Protein AF-A0A1G4WXV6-F1 (afdb_monomer_lite)

Sequence (99 aa):
MATAGSGITTVVNWTGAECIDITAPNQDDAGVLHTGSFCGGSAQFHITPTSGAQMVGADPSIGSADWASCEILPGRLVDSGTAGDGQDINCLTRFDALP

Secondary structure (DSSP, 8-state):
---TTSPEEEEEEEESSSEEEEEEE-SS-TTSEEEEEEESSEEEEEE--SSTTSEES-EEE-TT-SEEEEEETTTTEEEEEETTS-------EEGGG--

Organism: NCBI:txid258505

Structure (mmCIF, N/CA/C/O backbone):
data_AF-A0A1G4WXV6-F1
#
_entry.id   AF-A0A1G4WXV6-F1
#
loop_
_atom_site.group_PDB
_atom_site.id
_atom_site.type_symbol
_atom_site.label_atom_id
_atom_site.label_alt_id
_atom_site.label_comp_id
_atom_site.label_asym_id
_atom_site.label_entity_id
_atom_site.label_seq_id
_atom_site.pdbx_PDB_ins_code
_atom_site.Cartn_x
_atom_site.Cartn_y
_atom_site.Cartn_z
_atom_site.occupancy
_atom_site.B_iso_or_equiv
_atom_site.auth_seq_id
_atom_site.auth_comp_id
_atom_site.auth_asym_id
_atom_site.auth_atom_id
_atom_site.pdbx_PDB_model_num
ATOM 1 N N . MET A 1 1 ? 8.311 -9.828 -19.482 1.00 38.66 1 MET A N 1
ATOM 2 C CA . MET A 1 1 ? 9.216 -8.676 -19.277 1.00 38.66 1 MET A CA 1
ATOM 3 C C . MET A 1 1 ? 8.337 -7.452 -19.114 1.00 38.66 1 MET A C 1
ATOM 5 O O . MET A 1 1 ? 7.735 -7.040 -20.096 1.00 38.66 1 MET A O 1
ATOM 9 N N . ALA A 1 2 ? 8.164 -6.953 -17.890 1.00 40.97 2 ALA A N 1
ATOM 10 C CA . ALA A 1 2 ? 7.389 -5.741 -17.652 1.00 40.97 2 ALA A CA 1
ATOM 11 C C . ALA A 1 2 ? 8.213 -4.537 -18.128 1.00 40.97 2 ALA A C 1
ATOM 13 O O . ALA A 1 2 ? 9.317 -4.297 -17.643 1.00 40.97 2 ALA A O 1
ATOM 14 N N . THR A 1 3 ? 7.722 -3.836 -19.143 1.00 43.19 3 THR A N 1
ATOM 15 C CA . THR A 1 3 ? 8.379 -2.654 -19.699 1.00 43.19 3 THR A CA 1
ATOM 16 C C . THR A 1 3 ? 8.285 -1.521 -18.676 1.00 43.19 3 THR A C 1
ATOM 18 O O . THR A 1 3 ? 7.184 -1.079 -18.348 1.00 43.19 3 THR A O 1
ATOM 21 N N . ALA A 1 4 ? 9.427 -1.064 -18.157 1.00 54.59 4 ALA A N 1
ATOM 22 C CA . ALA A 1 4 ? 9.517 0.147 -17.346 1.00 54.59 4 ALA A CA 1
ATOM 23 C C . ALA A 1 4 ? 8.959 1.333 -18.155 1.00 54.59 4 ALA A C 1
ATOM 25 O O . ALA A 1 4 ? 9.448 1.614 -19.250 1.00 54.59 4 ALA A O 1
ATOM 26 N N . GLY A 1 5 ? 7.896 1.972 -17.660 1.00 54.47 5 GLY A N 1
ATOM 27 C CA . GLY A 1 5 ? 7.240 3.090 -18.352 1.00 54.47 5 GLY A CA 1
ATOM 28 C C . GLY A 1 5 ? 5.742 3.270 -18.082 1.00 54.47 5 GLY A C 1
ATOM 29 O O . GLY A 1 5 ? 5.197 4.307 -18.439 1.00 54.47 5 GLY A O 1
ATOM 30 N N . SER A 1 6 ? 5.061 2.309 -17.447 1.00 71.94 6 SER A N 1
ATOM 31 C CA . SER A 1 6 ? 3.707 2.520 -16.908 1.00 71.94 6 SER A CA 1
ATOM 32 C C . SER A 1 6 ? 3.772 2.697 -15.400 1.00 71.94 6 SER A C 1
ATOM 34 O O . SER A 1 6 ? 4.260 1.814 -14.697 1.00 71.94 6 SER A O 1
ATOM 36 N N . GLY A 1 7 ? 3.293 3.844 -14.921 1.00 85.94 7 GLY A N 1
ATOM 37 C CA . GLY A 1 7 ? 3.175 4.107 -13.496 1.00 85.94 7 GLY A CA 1
ATOM 38 C C . GLY A 1 7 ? 2.212 3.123 -12.830 1.00 85.94 7 GLY A C 1
ATOM 39 O O . GLY A 1 7 ? 1.184 2.747 -13.395 1.00 85.94 7 GLY A O 1
ATOM 40 N N . ILE A 1 8 ? 2.576 2.695 -11.632 1.00 91.06 8 ILE A N 1
ATOM 41 C CA . ILE A 1 8 ? 1.818 1.802 -10.776 1.00 91.06 8 ILE A CA 1
ATOM 42 C C . ILE A 1 8 ? 1.152 2.641 -9.705 1.00 91.06 8 ILE A C 1
ATOM 44 O O . ILE A 1 8 ? 1.812 3.358 -8.954 1.00 91.06 8 ILE A O 1
ATOM 48 N N . THR A 1 9 ? -0.169 2.544 -9.651 1.00 94.00 9 THR A N 1
ATOM 49 C CA . THR A 1 9 ? -0.971 3.240 -8.656 1.00 94.00 9 THR A CA 1
ATOM 50 C C . THR A 1 9 ? -1.388 2.248 -7.590 1.00 94.00 9 THR A C 1
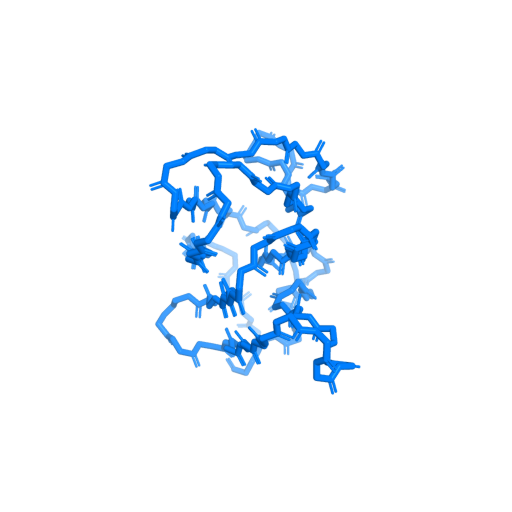ATOM 52 O O . THR A 1 9 ? -1.975 1.218 -7.905 1.00 94.00 9 THR A O 1
ATOM 55 N N . THR A 1 10 ? -1.103 2.576 -6.338 1.00 95.75 10 THR A N 1
ATOM 56 C CA . THR A 1 10 ? -1.552 1.819 -5.172 1.00 95.75 10 THR A CA 1
ATOM 57 C C . THR A 1 10 ? -2.548 2.659 -4.398 1.00 95.75 10 THR A C 1
ATOM 59 O O . THR A 1 10 ? -2.320 3.856 -4.220 1.00 95.75 10 THR A O 1
ATOM 62 N N . VAL A 1 11 ? -3.637 2.055 -3.944 1.00 96.88 11 VAL A N 1
ATOM 63 C CA . VAL A 1 11 ? -4.624 2.699 -3.078 1.00 96.88 11 VAL A CA 1
ATOM 64 C C . VAL A 1 11 ? -4.725 1.905 -1.789 1.00 96.88 11 VAL A C 1
ATOM 66 O O . VAL A 1 11 ? -4.808 0.682 -1.824 1.00 96.88 11 VAL A O 1
ATOM 69 N N . VAL A 1 12 ? -4.723 2.608 -0.664 1.00 97.62 12 VAL A N 1
ATOM 70 C CA . VAL A 1 12 ? -5.010 2.063 0.661 1.00 97.62 12 VAL A CA 1
ATOM 71 C C . VAL A 1 12 ? -6.275 2.741 1.165 1.00 97.62 12 VAL A C 1
ATOM 73 O O . VAL A 1 12 ? -6.341 3.966 1.125 1.00 97.62 12 VAL A O 1
ATOM 76 N N . ASN A 1 13 ? -7.253 1.975 1.647 1.00 97.75 13 ASN A N 1
ATOM 77 C CA . ASN A 1 13 ? -8.464 2.506 2.282 1.00 97.75 13 ASN A CA 1
ATOM 78 C C . ASN A 1 13 ? -8.594 1.944 3.694 1.00 97.75 13 ASN A C 1
ATOM 80 O O . ASN A 1 13 ? -8.271 0.777 3.906 1.00 97.75 13 ASN A O 1
ATOM 84 N N . TRP A 1 14 ? -9.104 2.734 4.636 1.00 97.56 14 TRP A N 1
ATOM 85 C CA . TRP A 1 14 ? -9.339 2.292 6.011 1.00 97.56 14 TRP A CA 1
ATOM 86 C C . TRP A 1 14 ? -10.517 3.015 6.668 1.00 97.56 14 TRP A C 1
ATOM 88 O O . TRP A 1 14 ? -10.960 4.074 6.220 1.00 97.56 14 TRP A O 1
ATOM 98 N N . THR A 1 15 ? -11.015 2.445 7.764 1.00 97.06 15 THR A N 1
ATOM 99 C CA . THR A 1 15 ? -12.084 3.021 8.596 1.00 97.06 15 THR A CA 1
ATOM 100 C C . THR A 1 15 ? -11.781 2.850 10.083 1.00 97.06 15 THR A C 1
ATOM 102 O O . THR A 1 15 ? -10.945 2.037 10.456 1.00 97.06 15 THR A O 1
ATOM 105 N N . GLY A 1 16 ? -12.463 3.589 10.961 1.00 94.81 16 GLY A N 1
ATOM 106 C CA . GLY A 1 16 ? -12.344 3.423 12.421 1.00 94.81 16 GLY A CA 1
ATOM 107 C C . GLY A 1 16 ? -11.191 4.191 13.079 1.00 94.81 16 GLY A C 1
ATOM 108 O O . GLY A 1 16 ? -11.256 4.488 14.267 1.00 94.81 16 GLY A O 1
ATOM 109 N N . ALA A 1 17 ? -10.187 4.616 12.306 1.00 94.88 17 ALA A N 1
ATOM 110 C CA . ALA A 1 17 ? -9.122 5.513 12.755 1.00 94.88 17 ALA A CA 1
ATOM 111 C C . ALA A 1 17 ? -9.025 6.759 11.866 1.00 94.88 17 ALA A C 1
ATOM 113 O O . ALA A 1 17 ?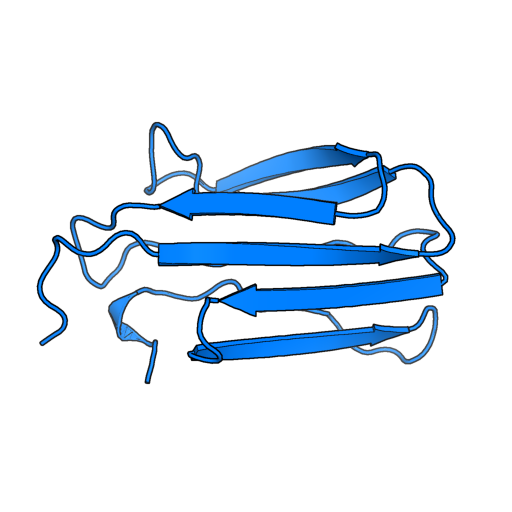 -9.271 6.695 10.660 1.00 94.88 17 ALA A O 1
ATOM 114 N N . GLU A 1 18 ? -8.633 7.891 12.457 1.00 95.00 18 GLU A N 1
ATOM 115 C CA . GLU A 1 18 ? -8.369 9.125 11.705 1.00 95.00 18 GLU A CA 1
ATOM 116 C C . GLU A 1 18 ? -7.166 8.948 10.775 1.00 95.00 18 GLU A C 1
ATOM 118 O O . GLU A 1 18 ? -7.244 9.293 9.592 1.00 95.00 18 GLU A O 1
ATOM 123 N N . CYS A 1 19 ? -6.092 8.358 11.308 1.00 96.25 19 CYS A N 1
ATOM 124 C CA . CYS A 1 19 ? -4.840 8.124 10.607 1.00 96.25 19 CYS A CA 1
ATOM 125 C C . CYS A 1 19 ? -4.314 6.708 10.857 1.00 96.25 19 CYS A C 1
ATOM 127 O O . CYS A 1 19 ? -4.522 6.152 11.937 1.00 96.25 19 CYS A O 1
ATOM 129 N N . ILE A 1 20 ? -3.597 6.164 9.876 1.00 96.44 20 ILE A N 1
ATOM 130 C CA . ILE A 1 20 ? -2.813 4.930 9.996 1.00 96.44 20 ILE A CA 1
ATOM 131 C C . ILE A 1 20 ? -1.402 5.159 9.455 1.00 96.44 20 ILE A C 1
ATOM 133 O O . ILE A 1 20 ? -1.185 6.047 8.625 1.00 96.44 20 ILE A O 1
ATOM 137 N N . ASP A 1 21 ? -0.450 4.346 9.903 1.00 96.69 21 ASP A N 1
ATOM 138 C CA . ASP A 1 21 ? 0.891 4.344 9.328 1.00 96.69 21 ASP A CA 1
ATOM 139 C C . ASP A 1 21 ? 0.929 3.416 8.114 1.00 96.69 21 ASP A C 1
ATOM 141 O O . ASP A 1 21 ? 0.435 2.290 8.161 1.00 96.69 21 ASP A O 1
ATOM 145 N N . ILE A 1 22 ? 1.516 3.885 7.017 1.00 97.12 22 ILE A N 1
ATOM 146 C CA . ILE A 1 22 ? 1.628 3.122 5.773 1.00 97.12 22 ILE A CA 1
ATOM 147 C C . ILE A 1 22 ? 3.083 3.123 5.333 1.00 97.12 22 ILE A C 1
ATOM 149 O O . ILE A 1 22 ? 3.690 4.186 5.179 1.00 97.12 22 ILE A O 1
ATOM 153 N N . THR A 1 23 ? 3.625 1.930 5.098 1.00 96.62 23 THR A N 1
ATOM 154 C CA . THR A 1 23 ? 4.922 1.753 4.448 1.00 96.62 23 THR A CA 1
ATOM 155 C C . THR A 1 23 ? 4.715 1.616 2.945 1.00 96.62 23 THR A C 1
ATOM 157 O O . THR A 1 23 ? 4.030 0.710 2.480 1.00 96.62 23 THR A O 1
ATOM 160 N N . ALA A 1 24 ? 5.308 2.512 2.164 1.00 95.56 24 ALA A N 1
ATOM 161 C CA . ALA A 1 24 ? 5.250 2.478 0.705 1.00 95.56 24 ALA A CA 1
ATOM 162 C C . ALA A 1 24 ? 6.575 2.981 0.107 1.00 95.56 24 ALA A C 1
ATOM 164 O O . ALA A 1 24 ? 7.345 3.662 0.793 1.00 95.56 24 ALA A O 1
ATOM 165 N N . PRO A 1 25 ? 6.885 2.669 -1.162 1.00 93.44 25 PRO A N 1
ATOM 166 C CA . PRO A 1 25 ? 8.026 3.271 -1.841 1.00 93.44 25 PRO A CA 1
ATOM 167 C C . PRO A 1 25 ? 7.874 4.793 -1.913 1.00 93.44 25 PRO A C 1
ATOM 169 O O . PRO A 1 25 ? 6.778 5.314 -2.137 1.00 93.44 25 PRO A O 1
ATOM 172 N N . ASN A 1 26 ? 8.979 5.512 -1.745 1.00 84.69 26 ASN A N 1
ATOM 173 C CA . ASN A 1 26 ? 9.005 6.952 -1.939 1.00 84.69 26 ASN A CA 1
ATOM 174 C C . ASN A 1 26 ? 8.753 7.268 -3.425 1.00 84.69 26 ASN A C 1
ATOM 176 O O . ASN A 1 26 ? 9.351 6.664 -4.313 1.00 84.69 26 ASN A O 1
ATOM 180 N N . GLN A 1 27 ? 7.859 8.218 -3.702 1.00 74.38 27 GLN A N 1
ATOM 181 C CA . GLN A 1 27 ? 7.517 8.619 -5.069 1.00 74.38 27 GLN A CA 1
ATOM 182 C C . GLN A 1 27 ? 8.691 9.296 -5.789 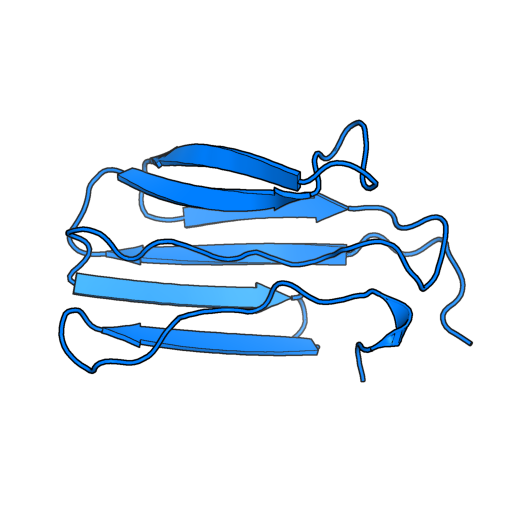1.00 74.38 27 GLN A C 1
ATOM 184 O O . GLN A 1 27 ? 8.852 9.111 -6.995 1.00 74.38 27 GLN A O 1
ATOM 189 N N . ASP A 1 28 ? 9.533 10.019 -5.043 1.00 74.62 28 ASP A N 1
ATOM 190 C CA . ASP A 1 28 ? 10.719 10.704 -5.568 1.00 74.62 28 ASP A CA 1
ATOM 191 C C . ASP A 1 28 ? 11.946 9.778 -5.650 1.00 74.62 28 ASP A C 1
ATOM 193 O O . ASP A 1 28 ? 12.897 10.060 -6.380 1.00 74.62 28 ASP A O 1
ATOM 197 N N . ASP A 1 29 ? 11.922 8.659 -4.917 1.00 76.75 29 ASP A N 1
ATOM 198 C CA . ASP A 1 29 ? 12.970 7.636 -4.918 1.00 76.75 29 ASP A CA 1
ATOM 199 C C . ASP A 1 29 ? 12.375 6.243 -4.661 1.00 76.75 29 ASP A C 1
ATOM 201 O O . ASP A 1 29 ? 12.384 5.724 -3.543 1.00 76.75 29 ASP A O 1
ATOM 205 N N . ALA A 1 30 ? 11.871 5.609 -5.722 1.00 69.94 30 ALA A N 1
ATOM 206 C CA . ALA A 1 30 ? 11.211 4.301 -5.654 1.00 69.94 30 ALA A CA 1
ATOM 207 C C . ALA A 1 30 ? 12.108 3.158 -5.122 1.00 69.94 30 ALA A C 1
ATOM 209 O O . ALA A 1 30 ? 11.628 2.043 -4.915 1.00 69.94 30 ALA A O 1
ATOM 210 N N . GLY A 1 31 ? 13.413 3.397 -4.931 1.00 75.69 31 GLY A N 1
ATOM 211 C CA . GLY A 1 31 ? 14.331 2.460 -4.280 1.00 75.69 31 GLY A CA 1
ATOM 212 C C . GLY A 1 31 ? 14.282 2.495 -2.749 1.00 75.69 31 GLY A C 1
ATOM 213 O O . GLY A 1 31 ? 14.833 1.599 -2.109 1.00 75.69 31 GLY A O 1
ATOM 214 N N . VAL A 1 32 ? 13.629 3.498 -2.158 1.00 85.69 32 VAL A N 1
ATOM 215 C CA . VAL A 1 32 ? 13.573 3.717 -0.710 1.00 85.69 32 VAL A CA 1
ATOM 216 C C . VAL A 1 32 ? 12.146 3.518 -0.216 1.00 85.69 32 VAL A C 1
ATOM 218 O O . VAL A 1 32 ? 11.218 4.166 -0.693 1.00 85.69 32 VAL A O 1
ATOM 221 N N . LEU A 1 33 ? 11.966 2.640 0.772 1.00 92.00 33 LEU A N 1
ATOM 222 C CA . LEU A 1 33 ? 10.704 2.538 1.502 1.00 92.00 33 LEU A CA 1
ATOM 223 C C . LEU A 1 33 ? 10.613 3.658 2.537 1.00 92.00 33 LEU A C 1
ATOM 225 O O . LEU A 1 33 ? 11.584 3.961 3.233 1.00 92.00 33 LEU A O 1
ATOM 229 N N . HIS A 1 34 ? 9.432 4.244 2.650 1.00 92.88 34 HIS A N 1
ATOM 230 C CA . HIS A 1 34 ? 9.110 5.243 3.649 1.00 92.88 34 HIS A CA 1
ATOM 231 C C . HIS A 1 34 ? 7.849 4.824 4.401 1.00 92.88 34 HIS A C 1
ATOM 233 O O . HIS A 1 34 ? 6.851 4.455 3.785 1.00 92.88 34 HIS A O 1
ATOM 239 N N . THR A 1 35 ? 7.902 4.912 5.729 1.00 95.25 35 THR A N 1
ATOM 240 C CA . THR A 1 35 ? 6.729 4.791 6.596 1.00 95.25 35 THR A CA 1
ATOM 241 C C . THR A 1 35 ? 6.300 6.186 7.022 1.00 95.25 35 THR A C 1
ATOM 243 O O . THR A 1 35 ? 7.095 6.927 7.606 1.00 95.25 35 THR A O 1
ATOM 246 N N . GLY A 1 36 ? 5.051 6.536 6.730 1.00 94.25 36 GLY A N 1
ATOM 247 C CA . GLY A 1 36 ? 4.452 7.815 7.100 1.00 94.25 36 GLY A CA 1
ATOM 248 C C . GLY A 1 36 ? 3.038 7.635 7.639 1.00 94.25 36 GLY A C 1
ATOM 249 O O . GLY A 1 36 ? 2.406 6.612 7.381 1.00 94.25 36 GLY A O 1
ATOM 250 N N . SER A 1 37 ? 2.548 8.639 8.369 1.00 96.00 37 SER A N 1
ATOM 251 C CA . SER A 1 37 ? 1.178 8.662 8.887 1.00 96.00 37 SER A CA 1
ATOM 252 C C . SER A 1 37 ? 0.253 9.359 7.893 1.00 96.00 37 SER A C 1
ATOM 254 O O . SER A 1 37 ? 0.506 10.501 7.499 1.00 96.00 37 SER A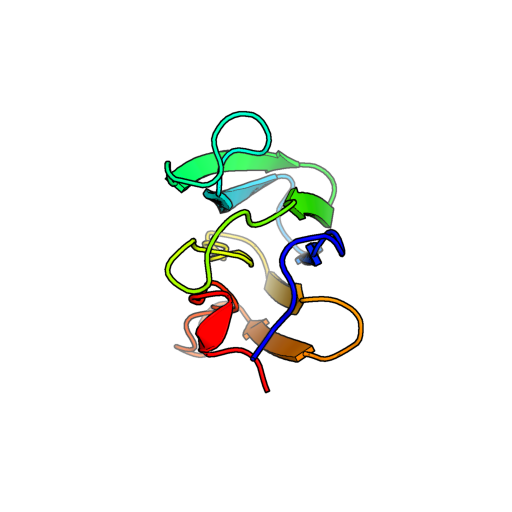 O 1
ATOM 256 N N . PHE A 1 38 ? -0.809 8.674 7.478 1.00 95.69 38 PHE A N 1
ATOM 257 C CA . PHE A 1 38 ? -1.777 9.158 6.496 1.00 95.69 38 PHE A CA 1
ATOM 258 C C . PHE A 1 38 ? -3.155 9.227 7.130 1.00 95.69 38 PHE A C 1
ATOM 260 O O . PHE A 1 38 ? -3.563 8.295 7.816 1.00 95.69 38 PHE A O 1
ATOM 267 N N . CYS A 1 39 ? -3.876 10.318 6.880 1.00 96.19 39 CYS A N 1
ATOM 268 C CA . CYS A 1 39 ? -5.165 10.603 7.505 1.00 96.19 39 CYS A CA 1
ATOM 269 C C . CYS A 1 39 ? -6.278 10.752 6.463 1.00 96.19 39 CYS A C 1
ATOM 271 O O . CYS A 1 39 ? -6.018 11.107 5.314 1.00 96.19 39 CYS A O 1
ATOM 273 N N . GLY A 1 40 ? -7.527 10.532 6.880 1.00 95.69 40 GLY A N 1
ATOM 274 C CA . GLY A 1 40 ? -8.709 10.776 6.042 1.00 95.69 40 GLY A CA 1
ATOM 275 C C . GLY A 1 40 ? -9.313 9.540 5.369 1.00 95.69 40 GLY A C 1
ATOM 276 O O . GLY A 1 40 ? -10.122 9.687 4.457 1.00 95.69 40 GLY A O 1
ATOM 277 N N . GLY A 1 41 ? -8.951 8.333 5.813 1.00 96.12 41 GLY A N 1
ATOM 278 C CA . GLY A 1 41 ? -9.578 7.075 5.382 1.00 96.12 41 GLY A CA 1
ATOM 279 C C . GLY A 1 41 ? -9.090 6.520 4.041 1.00 96.12 41 GLY A C 1
ATOM 280 O O . GLY A 1 41 ? -9.524 5.441 3.643 1.00 96.12 41 GLY A O 1
ATOM 281 N N . SER A 1 42 ? -8.204 7.228 3.335 1.00 97.06 42 SER A N 1
ATOM 282 C CA . SER A 1 42 ? -7.591 6.747 2.097 1.00 97.06 42 SER A CA 1
ATOM 283 C C . SER A 1 42 ? -6.236 7.405 1.833 1.00 97.06 42 SER A C 1
ATOM 285 O O . SER A 1 42 ? -6.039 8.587 2.111 1.00 97.06 42 SER A O 1
ATOM 287 N N . ALA A 1 43 ? -5.324 6.660 1.209 1.00 96.31 43 ALA A N 1
ATOM 288 C CA . ALA A 1 43 ? -4.047 7.147 0.694 1.00 96.31 43 ALA A CA 1
ATOM 289 C C . ALA A 1 43 ? -3.777 6.549 -0.691 1.00 96.31 43 ALA A C 1
ATOM 291 O O . ALA A 1 43 ? -4.136 5.404 -0.968 1.00 96.31 43 ALA A O 1
ATOM 292 N N . GLN A 1 44 ? -3.139 7.327 -1.565 1.00 95.50 44 GLN A N 1
ATOM 293 C CA . GLN A 1 44 ? -2.790 6.894 -2.914 1.00 95.50 44 GLN A CA 1
ATOM 294 C C . GLN A 1 44 ? -1.310 7.150 -3.192 1.00 95.50 44 GLN A C 1
ATOM 296 O O . GLN A 1 44 ? -0.801 8.246 -2.962 1.00 95.50 44 GLN A O 1
ATOM 301 N N . PHE A 1 45 ? -0.640 6.137 -3.736 1.00 93.19 45 PHE A N 1
ATOM 302 C CA . PHE A 1 45 ? 0.774 6.177 -4.090 1.00 93.19 45 PHE A CA 1
ATOM 303 C C . PHE A 1 45 ? 0.937 5.911 -5.578 1.00 93.19 45 PHE A C 1
ATOM 305 O O . PHE A 1 45 ? 0.353 4.964 -6.103 1.00 93.19 45 PHE A O 1
ATOM 312 N N . HIS A 1 46 ? 1.739 6.727 -6.258 1.00 92.00 46 HIS A N 1
ATOM 313 C CA . HIS A 1 46 ? 2.049 6.534 -7.669 1.00 92.00 46 HIS A CA 1
ATOM 314 C C . HIS A 1 46 ? 3.553 6.360 -7.862 1.00 92.00 46 HIS A C 1
ATOM 316 O O . HIS A 1 46 ? 4.322 7.272 -7.571 1.00 92.00 46 HIS A O 1
ATOM 322 N N . ILE A 1 47 ? 3.964 5.195 -8.360 1.00 90.00 47 ILE A N 1
ATOM 323 C CA . ILE A 1 47 ? 5.370 4.827 -8.551 1.00 90.00 47 ILE A CA 1
ATOM 324 C C . ILE A 1 47 ? 5.615 4.513 -10.018 1.00 90.00 47 ILE A C 1
ATOM 326 O O . ILE A 1 47 ? 4.907 3.704 -10.605 1.00 90.00 47 ILE A O 1
ATOM 330 N N . THR A 1 48 ? 6.650 5.102 -10.614 1.00 89.75 48 THR A N 1
ATOM 331 C CA . THR A 1 48 ? 7.111 4.717 -11.956 1.00 89.75 48 THR A CA 1
ATOM 332 C C . THR A 1 48 ? 8.380 3.874 -11.825 1.00 89.75 48 THR A C 1
ATOM 334 O O . THR A 1 48 ? 9.473 4.440 -11.753 1.00 89.75 48 THR A O 1
ATOM 337 N N . PRO A 1 49 ? 8.275 2.532 -11.760 1.00 86.44 49 PRO A N 1
ATOM 338 C CA . PRO A 1 49 ? 9.447 1.683 -11.614 1.00 86.44 49 PRO A CA 1
ATOM 339 C C . PRO A 1 49 ? 10.318 1.741 -12.878 1.00 86.44 49 PRO A C 1
ATOM 341 O O . PRO A 1 49 ? 9.840 1.627 -14.008 1.00 86.44 49 PRO A O 1
ATOM 344 N N . THR A 1 50 ? 11.619 1.897 -12.671 1.00 86.06 50 THR A N 1
ATOM 345 C CA . THR A 1 50 ? 12.694 1.831 -13.665 1.00 86.06 50 THR A CA 1
ATOM 346 C C . THR A 1 50 ? 13.328 0.439 -13.762 1.00 86.06 50 THR A C 1
ATOM 348 O O . THR A 1 50 ? 14.061 0.166 -14.711 1.00 86.06 50 THR A O 1
ATOM 351 N N . SER A 1 51 ? 13.036 -0.467 -12.821 1.00 86.75 51 SER A N 1
ATOM 352 C CA . SER A 1 51 ? 13.494 -1.860 -12.841 1.00 86.75 51 SER A CA 1
ATOM 353 C C . SER A 1 51 ? 12.461 -2.822 -12.250 1.00 86.75 51 SER A C 1
ATOM 355 O O . SER A 1 51 ? 11.623 -2.436 -11.441 1.00 86.75 51 SER A O 1
ATOM 357 N N . GLY A 1 52 ? 12.553 -4.102 -12.620 1.00 87.50 52 GLY A N 1
ATOM 358 C CA . GLY A 1 52 ? 11.706 -5.159 -12.059 1.00 87.50 52 GLY A CA 1
ATOM 359 C C . GLY A 1 52 ? 11.901 -5.389 -10.556 1.00 87.50 52 GLY A C 1
ATOM 360 O O . GLY A 1 52 ? 10.958 -5.735 -9.856 1.00 87.50 52 GLY A O 1
ATOM 361 N N . ALA A 1 53 ? 13.106 -5.139 -10.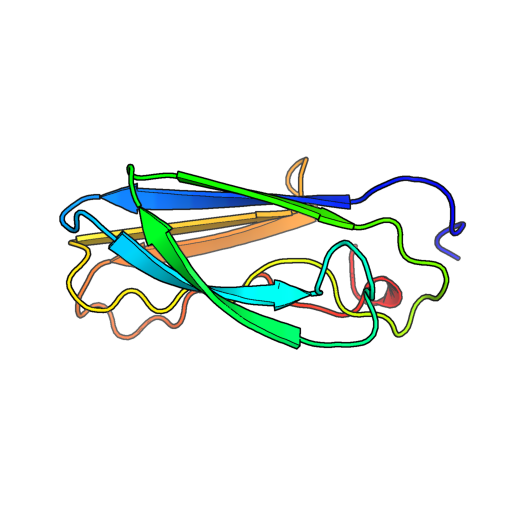042 1.00 88.50 53 ALA A N 1
ATOM 362 C CA . ALA A 1 53 ? 13.433 -5.379 -8.640 1.00 88.50 53 ALA A CA 1
ATOM 363 C C . ALA A 1 53 ? 12.924 -4.282 -7.689 1.00 88.50 53 ALA A C 1
ATOM 365 O O . ALA A 1 53 ? 12.963 -4.476 -6.476 1.00 88.50 53 ALA A O 1
ATOM 366 N N . GLN A 1 54 ? 12.478 -3.134 -8.214 1.00 90.06 54 GLN A N 1
ATOM 367 C CA . GLN A 1 54 ? 11.948 -2.050 -7.388 1.00 90.06 54 GLN A CA 1
ATOM 368 C C . GLN A 1 54 ? 10.628 -2.436 -6.733 1.00 90.06 54 GLN A C 1
ATOM 370 O O . GLN A 1 54 ? 9.804 -3.133 -7.328 1.00 90.06 54 GLN A O 1
ATOM 375 N N . MET A 1 55 ? 10.440 -1.940 -5.514 1.00 92.56 55 MET A N 1
ATOM 376 C CA . MET A 1 55 ? 9.216 -2.147 -4.759 1.00 92.56 55 MET A CA 1
ATOM 377 C C . MET A 1 55 ? 8.099 -1.247 -5.297 1.00 92.56 55 MET A C 1
ATOM 379 O O . MET A 1 55 ? 8.328 -0.107 -5.698 1.00 92.56 55 MET A O 1
ATOM 383 N N . VAL A 1 56 ? 6.882 -1.772 -5.290 1.00 93.44 56 VAL A N 1
ATOM 384 C CA . VAL A 1 56 ? 5.617 -1.104 -5.612 1.00 93.44 56 VAL A CA 1
ATOM 385 C C . VAL A 1 56 ? 4.556 -1.612 -4.641 1.00 93.44 56 VAL A C 1
ATOM 387 O O . VAL A 1 56 ? 4.709 -2.702 -4.095 1.00 93.44 56 VAL A O 1
ATOM 390 N N . GLY A 1 57 ? 3.479 -0.858 -4.432 1.00 95.25 57 GLY A N 1
ATOM 391 C CA . GLY A 1 57 ? 2.448 -1.242 -3.470 1.00 95.25 57 GLY A CA 1
ATOM 392 C C . GLY A 1 57 ? 2.561 -0.524 -2.136 1.00 95.25 57 GLY A C 1
ATOM 393 O O . GLY A 1 57 ? 3.198 0.527 -2.034 1.00 95.25 57 GLY A O 1
ATOM 394 N N . ALA A 1 58 ? 1.905 -1.092 -1.129 1.00 96.75 58 ALA A N 1
ATOM 395 C CA . ALA A 1 58 ? 1.843 -0.549 0.216 1.00 96.75 58 ALA A CA 1
ATOM 396 C C . ALA A 1 58 ? 1.649 -1.661 1.253 1.00 96.75 58 ALA A C 1
ATOM 398 O O . ALA A 1 58 ? 1.044 -2.695 0.973 1.00 96.75 58 ALA A O 1
ATOM 399 N N . ASP A 1 59 ? 2.156 -1.399 2.446 1.00 95.94 59 ASP A N 1
ATOM 400 C CA . ASP A 1 59 ? 2.075 -2.232 3.640 1.00 95.94 59 ASP A CA 1
ATOM 401 C C . ASP A 1 59 ? 1.500 -1.356 4.776 1.00 95.94 59 ASP A C 1
ATOM 403 O O . ASP A 1 59 ? 2.240 -0.602 5.427 1.00 95.94 59 ASP A O 1
ATOM 407 N N . PRO A 1 60 ? 0.157 -1.275 4.886 1.00 95.94 60 PRO A N 1
ATOM 408 C CA . PRO A 1 60 ? -0.523 -0.509 5.924 1.00 95.94 60 PRO A CA 1
ATOM 409 C C . PRO A 1 60 ? -0.526 -1.218 7.284 1.00 95.94 60 PRO A C 1
ATOM 411 O O . PRO A 1 60 ? -1.019 -2.332 7.432 1.00 95.94 60 PRO A O 1
ATOM 414 N N . SER A 1 61 ? -0.120 -0.493 8.325 1.00 93.50 61 SER A N 1
ATOM 415 C CA . SER A 1 61 ? -0.298 -0.924 9.710 1.00 93.50 61 SER A CA 1
ATOM 416 C C . SER A 1 61 ? -1.706 -0.567 10.181 1.00 93.50 61 SER A C 1
ATOM 418 O O . SER A 1 61 ? -2.024 0.608 10.376 1.00 93.50 61 SER A O 1
ATOM 420 N N . ILE A 1 62 ? -2.557 -1.581 10.380 1.00 85.06 62 ILE A N 1
ATOM 421 C CA . ILE A 1 62 ? -3.969 -1.374 10.746 1.00 85.06 62 ILE A CA 1
ATOM 422 C C . ILE A 1 62 ? -4.129 -0.588 12.059 1.00 85.06 62 ILE A C 1
ATOM 424 O O . ILE A 1 62 ? -5.074 0.180 12.205 1.00 85.06 62 ILE A O 1
ATOM 428 N N . GLY A 1 63 ? -3.188 -0.718 13.002 1.00 86.06 63 GLY A N 1
ATOM 429 C CA . GLY A 1 63 ? -3.181 0.048 14.250 1.00 86.06 63 GLY A CA 1
ATOM 430 C C . GLY A 1 63 ? -4.517 -0.028 15.001 1.00 86.06 63 GLY A C 1
ATOM 431 O O . GLY A 1 63 ? -4.913 -1.094 15.467 1.00 86.06 63 GLY A O 1
ATOM 432 N N . SER A 1 64 ? -5.195 1.117 15.137 1.00 88.50 64 SER A N 1
ATOM 433 C CA . SER A 1 64 ? -6.524 1.234 15.758 1.00 88.50 64 SER A CA 1
ATOM 434 C C . SER A 1 64 ? -7.682 1.327 14.753 1.00 88.50 64 SER A C 1
ATOM 436 O O . SER A 1 64 ? -8.795 1.651 15.158 1.00 88.50 64 SER A O 1
ATOM 438 N N . ALA A 1 65 ? -7.433 1.144 13.454 1.00 92.81 65 ALA A N 1
ATOM 439 C CA . ALA A 1 65 ? -8.474 1.115 12.430 1.00 92.81 65 ALA A CA 1
ATOM 440 C C . ALA A 1 65 ? -9.291 -0.177 12.539 1.00 92.81 65 ALA A C 1
ATOM 442 O O . ALA A 1 65 ? -8.733 -1.237 12.795 1.00 92.81 65 ALA A O 1
ATOM 443 N N . ASP A 1 66 ? -10.599 -0.109 12.296 1.00 95.00 66 ASP A N 1
ATOM 444 C CA . ASP A 1 66 ? -11.490 -1.278 12.342 1.00 95.00 66 ASP A CA 1
ATOM 445 C C . ASP A 1 66 ? -11.265 -2.215 11.148 1.00 95.00 66 ASP A C 1
ATOM 447 O O . ASP A 1 66 ? -11.477 -3.426 11.230 1.00 95.00 66 ASP A O 1
ATOM 451 N N . TRP A 1 67 ? -10.860 -1.635 10.019 1.00 95.81 67 TRP A N 1
ATOM 452 C CA . TRP A 1 67 ? -10.635 -2.311 8.751 1.00 95.81 67 TRP A CA 1
ATOM 453 C C . TRP A 1 67 ? -9.664 -1.505 7.898 1.00 95.81 67 TRP A C 1
ATOM 455 O O . TRP A 1 67 ? -9.701 -0.269 7.916 1.00 95.81 67 TRP A O 1
ATOM 465 N N . ALA A 1 68 ? -8.854 -2.205 7.109 1.00 96.69 68 ALA A N 1
ATOM 466 C CA . ALA A 1 68 ? -8.096 -1.615 6.024 1.00 96.69 68 ALA A CA 1
ATOM 467 C C . ALA A 1 68 ? -8.021 -2.554 4.810 1.00 96.69 68 ALA A C 1
ATOM 469 O O . ALA A 1 68 ? -8.227 -3.766 4.892 1.00 96.69 68 ALA A O 1
ATOM 470 N N . SER A 1 69 ? -7.722 -1.973 3.658 1.00 97.00 69 SER A N 1
ATOM 471 C CA . SER A 1 69 ? -7.404 -2.685 2.424 1.00 97.00 69 SER A CA 1
ATOM 472 C C . SER A 1 69 ? -6.296 -1.974 1.687 1.00 97.00 69 SER A C 1
ATOM 474 O O . SER A 1 69 ? -6.121 -0.762 1.838 1.00 97.00 69 SER A O 1
ATOM 476 N N . CYS A 1 70 ? -5.598 -2.714 0.838 1.00 97.31 70 CYS A N 1
ATOM 477 C CA . CYS A 1 70 ? -4.726 -2.115 -0.141 1.00 97.31 70 CYS A CA 1
ATOM 478 C C . CYS A 1 70 ? -4.787 -2.841 -1.485 1.00 97.31 70 CYS A C 1
ATOM 480 O O . CYS A 1 70 ? -5.025 -4.046 -1.566 1.00 97.31 70 CYS A O 1
ATOM 482 N N . GLU A 1 71 ? -4.612 -2.074 -2.557 1.00 96.94 71 GLU A N 1
ATOM 483 C CA . GLU A 1 71 ? -4.702 -2.554 -3.928 1.00 96.94 71 GLU A CA 1
ATOM 484 C C . GLU A 1 71 ? -3.655 -1.880 -4.812 1.00 96.94 71 GLU A C 1
ATOM 486 O O . GLU A 1 71 ? -3.568 -0.653 -4.860 1.00 96.94 71 GLU A O 1
ATOM 491 N N . ILE A 1 72 ? -2.929 -2.679 -5.594 1.00 95.38 72 ILE A N 1
ATOM 492 C CA . ILE A 1 72 ? -2.216 -2.210 -6.780 1.00 95.38 72 ILE A CA 1
ATOM 493 C C . ILE A 1 72 ? -3.178 -2.231 -7.970 1.00 95.38 72 ILE A C 1
ATOM 495 O O . ILE A 1 72 ? -3.598 -3.292 -8.435 1.00 95.38 72 ILE A O 1
ATOM 499 N N . LEU A 1 73 ? -3.497 -1.055 -8.504 1.00 93.19 73 LEU A N 1
ATOM 500 C CA . LEU A 1 73 ? -4.510 -0.893 -9.536 1.00 93.19 73 LEU A CA 1
ATOM 501 C C . LEU A 1 73 ? -4.041 -1.310 -10.946 1.00 93.19 73 LEU A C 1
ATOM 503 O O . LEU A 1 73 ? -2.878 -1.113 -11.317 1.00 93.19 73 LEU A O 1
ATOM 507 N N . PRO A 1 74 ? -4.984 -1.756 -11.798 1.00 86.56 74 PRO A N 1
ATOM 508 C CA . PRO A 1 74 ? -6.284 -2.313 -11.416 1.00 86.56 74 PRO A CA 1
ATOM 509 C C . PRO A 1 74 ? -6.121 -3.792 -11.024 1.00 86.56 74 PRO A C 1
ATOM 511 O O . PRO A 1 74 ? -5.661 -4.586 -11.844 1.00 86.56 74 PRO A O 1
ATOM 514 N N . GLY A 1 75 ? -6.493 -4.162 -9.796 1.00 79.62 75 GLY A N 1
ATOM 515 C CA . GLY A 1 75 ? -6.606 -5.546 -9.322 1.00 79.62 75 GLY A CA 1
ATOM 516 C C . GLY A 1 75 ? -5.347 -6.412 -9.408 1.00 79.62 75 GLY A C 1
ATOM 517 O O . GLY A 1 75 ? -5.463 -7.635 -9.403 1.00 79.62 75 GLY A O 1
ATOM 518 N N . ARG A 1 76 ? -4.150 -5.824 -9.530 1.00 84.94 76 ARG A N 1
ATOM 519 C CA . ARG A 1 76 ? -2.897 -6.577 -9.726 1.00 84.94 76 ARG A CA 1
ATOM 520 C C . ARG A 1 76 ? -2.451 -7.305 -8.464 1.00 84.94 76 ARG A C 1
ATOM 522 O O . ARG A 1 76 ? -1.874 -8.383 -8.552 1.00 84.94 76 ARG A O 1
ATOM 529 N N . LEU A 1 77 ? -2.700 -6.701 -7.308 1.00 91.31 77 LEU A N 1
ATOM 530 C CA . LEU A 1 77 ? -2.480 -7.293 -5.994 1.00 91.31 77 LEU A CA 1
ATOM 531 C C . LEU A 1 77 ? -3.436 -6.612 -5.021 1.00 91.31 77 LEU A C 1
ATOM 533 O O . LEU A 1 77 ? -3.433 -5.386 -4.954 1.00 91.31 77 LEU A O 1
ATOM 537 N N . VAL A 1 78 ? -4.266 -7.387 -4.331 1.00 95.00 78 VAL A N 1
ATOM 538 C CA . VAL A 1 78 ? -5.312 -6.886 -3.433 1.00 95.00 78 VAL A CA 1
ATOM 539 C C . VAL A 1 78 ? -5.226 -7.658 -2.131 1.00 95.00 78 VAL A C 1
ATOM 541 O O . VAL A 1 78 ? -5.161 -8.887 -2.163 1.00 95.00 78 VAL A O 1
ATOM 544 N N . ASP A 1 79 ? -5.261 -6.940 -1.016 1.00 95.94 79 ASP A N 1
ATOM 545 C CA . ASP A 1 79 ? -5.354 -7.528 0.314 1.00 95.94 79 ASP A CA 1
ATOM 546 C C . ASP A 1 79 ? -6.236 -6.668 1.232 1.00 95.94 79 ASP A C 1
ATOM 548 O O . ASP A 1 79 ? -6.409 -5.465 1.009 1.00 95.94 79 ASP A O 1
ATOM 552 N N . SER A 1 80 ? -6.839 -7.282 2.248 1.00 96.06 80 SER A N 1
ATOM 553 C CA . SER A 1 80 ? -7.695 -6.591 3.216 1.00 96.06 80 SER A CA 1
ATOM 554 C C . SER A 1 80 ? -7.837 -7.366 4.517 1.00 96.06 80 SER A C 1
ATOM 556 O O . SER A 1 80 ? -7.882 -8.594 4.501 1.00 96.06 80 SER A O 1
ATOM 558 N N . GLY A 1 81 ? -8.029 -6.637 5.611 1.00 94.56 81 GLY A N 1
ATOM 559 C CA . GLY A 1 81 ? -8.168 -7.202 6.947 1.00 94.56 81 GLY A CA 1
ATOM 560 C C . GLY A 1 81 ? -8.937 -6.280 7.888 1.00 94.56 81 GLY A C 1
ATOM 561 O O . GLY A 1 81 ? -9.182 -5.106 7.602 1.00 94.56 81 GLY A O 1
ATOM 562 N N . THR A 1 82 ? -9.343 -6.841 9.015 1.00 94.38 82 THR A N 1
ATOM 563 C CA . THR A 1 82 ? -10.101 -6.205 10.096 1.00 94.38 82 THR A CA 1
ATOM 564 C C . THR A 1 82 ? -9.331 -6.276 11.407 1.00 94.38 82 THR A C 1
ATOM 566 O O . THR A 1 82 ? -8.535 -7.184 11.631 1.00 94.38 82 THR A O 1
ATOM 569 N N . ALA A 1 83 ? -9.573 -5.332 12.314 1.00 90.62 83 ALA A N 1
ATOM 570 C CA . ALA A 1 83 ? -8.897 -5.328 13.606 1.00 90.62 83 ALA A CA 1
ATOM 571 C C . ALA A 1 83 ? -9.106 -6.650 14.363 1.00 90.62 83 ALA A C 1
ATOM 573 O O . ALA A 1 83 ? -10.230 -7.029 14.695 1.00 90.62 83 ALA A O 1
ATOM 574 N N . GLY A 1 84 ? -7.999 -7.319 14.692 1.00 87.56 84 GLY A N 1
ATOM 575 C CA . GLY A 1 84 ? -8.005 -8.529 15.513 1.00 87.56 84 GLY A CA 1
ATOM 576 C C . GLY A 1 84 ? -8.296 -9.835 14.768 1.00 87.56 84 GLY A C 1
ATOM 577 O O . GLY A 1 84 ? 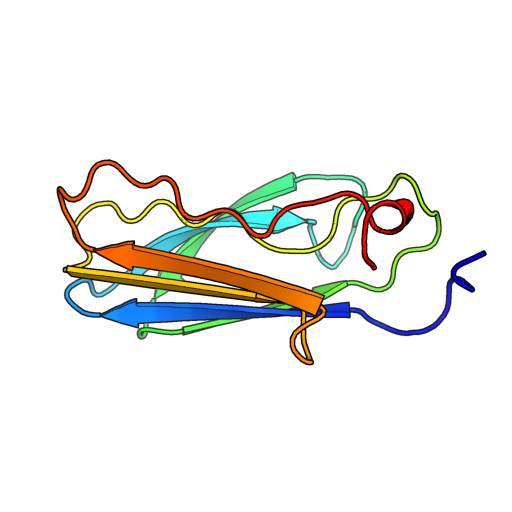-8.413 -10.864 15.431 1.00 87.56 84 GLY A O 1
ATOM 578 N N . ASP A 1 85 ? -8.374 -9.836 13.434 1.00 87.19 85 ASP A N 1
ATOM 579 C CA . ASP A 1 85 ? -8.490 -11.077 12.649 1.00 87.19 85 ASP A CA 1
ATOM 580 C C . ASP A 1 85 ? -7.162 -11.848 12.509 1.00 87.19 85 ASP A C 1
ATOM 582 O O . ASP A 1 85 ? -7.162 -13.028 12.155 1.00 87.19 85 ASP A O 1
ATOM 586 N N . GLY A 1 86 ? -6.040 -11.202 12.850 1.00 84.69 86 GLY A N 1
ATOM 587 C CA . GLY A 1 86 ? -4.696 -11.773 12.773 1.00 84.69 86 GLY A CA 1
ATOM 588 C C . GLY A 1 86 ? -4.090 -11.762 11.367 1.00 84.69 86 GLY A C 1
ATOM 589 O O . GLY A 1 86 ? -3.019 -12.340 11.184 1.00 84.69 86 GLY A O 1
ATOM 590 N N . GLN A 1 87 ? -4.752 -11.123 10.400 1.00 86.06 87 GLN A N 1
ATOM 591 C CA . GLN A 1 87 ? -4.272 -10.946 9.037 1.00 86.06 87 GLN A CA 1
ATOM 592 C C . GLN A 1 87 ? -3.396 -9.692 8.950 1.00 86.06 87 GLN A C 1
ATOM 594 O O . GLN A 1 87 ? -3.795 -8.598 9.348 1.00 86.06 87 GLN A O 1
ATOM 599 N N . ASP A 1 88 ? -2.194 -9.863 8.408 1.00 87.81 88 ASP A N 1
ATOM 600 C CA . ASP A 1 88 ? -1.351 -8.751 7.975 1.00 87.81 88 ASP A CA 1
ATOM 601 C C . ASP A 1 88 ? -1.822 -8.288 6.594 1.00 87.81 88 ASP A C 1
ATOM 603 O O . ASP A 1 88 ? -2.058 -9.130 5.725 1.00 87.81 88 ASP A O 1
ATOM 607 N N . ILE A 1 89 ? -2.003 -6.981 6.406 1.00 94.44 89 ILE A N 1
ATOM 608 C CA . ILE A 1 89 ? -2.506 -6.419 5.149 1.00 94.44 89 ILE A CA 1
ATOM 609 C C . ILE A 1 89 ? -1.305 -5.959 4.347 1.00 94.44 89 ILE A C 1
ATOM 611 O O . ILE A 1 89 ? -0.675 -4.968 4.700 1.00 94.44 89 ILE A O 1
ATOM 615 N N . ASN A 1 90 ? -1.010 -6.641 3.245 1.00 95.06 90 ASN A N 1
ATOM 616 C CA . ASN A 1 90 ? 0.196 -6.352 2.489 1.00 95.06 90 ASN A CA 1
ATOM 617 C C . ASN A 1 90 ? -0.002 -6.522 0.980 1.00 95.06 90 ASN A C 1
ATOM 619 O O . ASN A 1 90 ? -0.193 -7.620 0.459 1.00 95.06 90 ASN A O 1
ATOM 623 N N . CYS A 1 91 ? 0.139 -5.420 0.249 1.00 96.19 91 CYS A N 1
ATOM 624 C CA . CYS A 1 91 ? 0.244 -5.412 -1.206 1.00 96.19 91 CYS A CA 1
ATOM 625 C C . CYS A 1 91 ? 1.568 -4.791 -1.675 1.00 96.19 91 CYS A C 1
ATOM 627 O O . CYS A 1 91 ? 1.676 -4.385 -2.830 1.00 96.19 91 CYS A O 1
ATOM 629 N N . LEU A 1 92 ? 2.580 -4.711 -0.808 1.00 95.31 92 LEU A N 1
ATOM 630 C CA . LEU A 1 92 ? 3.939 -4.283 -1.118 1.00 95.31 92 LEU A CA 1
ATOM 631 C C . LEU A 1 92 ? 4.729 -5.453 -1.725 1.00 95.31 92 LEU A C 1
ATOM 633 O O . LEU A 1 92 ? 4.971 -6.478 -1.093 1.00 95.31 92 LEU A O 1
ATOM 637 N N . THR A 1 93 ? 5.168 -5.302 -2.971 1.00 94.81 93 THR A N 1
ATOM 638 C CA . THR A 1 93 ? 5.884 -6.352 -3.707 1.00 94.81 93 THR A CA 1
ATOM 639 C C . THR A 1 93 ? 6.920 -5.768 -4.663 1.00 94.81 93 THR A C 1
ATOM 641 O O . THR A 1 93 ? 6.990 -4.556 -4.858 1.00 94.81 93 THR A O 1
ATOM 644 N N . ARG A 1 94 ? 7.734 -6.620 -5.289 1.00 92.56 94 ARG A N 1
ATOM 645 C CA . ARG A 1 94 ? 8.598 -6.203 -6.400 1.00 92.56 94 ARG A CA 1
ATOM 646 C C . ARG A 1 94 ? 7.783 -6.063 -7.677 1.00 92.56 94 ARG A C 1
ATOM 648 O O . ARG A 1 94 ? 6.893 -6.869 -7.943 1.00 92.56 94 ARG A O 1
ATOM 655 N N . PHE A 1 95 ? 8.144 -5.104 -8.519 1.00 91.06 95 PHE A N 1
ATOM 656 C CA . PHE A 1 95 ? 7.464 -4.877 -9.790 1.00 91.06 95 PHE A CA 1
ATOM 657 C C . PHE A 1 95 ? 7.481 -6.110 -10.712 1.00 91.06 95 PHE A C 1
ATOM 659 O O . PHE A 1 95 ? 6.498 -6.380 -11.396 1.00 91.06 95 PHE A O 1
ATOM 666 N N . ASP A 1 96 ? 8.560 -6.897 -10.702 1.00 91.31 96 ASP A N 1
ATOM 667 C CA . ASP A 1 96 ? 8.686 -8.139 -11.476 1.00 91.31 96 ASP A CA 1
ATOM 668 C C . ASP A 1 96 ? 7.936 -9.345 -10.903 1.00 91.31 96 ASP A C 1
ATOM 670 O O . ASP A 1 96 ? 7.847 -10.371 -11.577 1.00 91.31 96 ASP A O 1
ATOM 674 N N . ALA A 1 97 ? 7.412 -9.228 -9.685 1.00 91.56 97 ALA A N 1
ATOM 675 C CA . ALA A 1 97 ? 6.605 -10.252 -9.039 1.00 91.56 97 ALA A CA 1
ATOM 676 C C . ALA A 1 97 ? 5.099 -10.021 -9.238 1.00 91.56 97 ALA A C 1
ATOM 678 O O . ALA A 1 97 ? 4.302 -10.871 -8.842 1.00 91.56 97 ALA A O 1
ATOM 679 N N . LEU A 1 98 ? 4.705 -8.892 -9.841 1.00 87.25 98 LEU A N 1
ATOM 680 C CA . LEU A 1 98 ? 3.313 -8.653 -10.205 1.00 87.25 98 LEU A CA 1
ATOM 681 C C . LEU A 1 98 ? 2.879 -9.581 -11.354 1.00 87.25 98 LEU A C 1
ATOM 683 O O . LEU A 1 98 ? 3.652 -9.752 -12.305 1.00 87.25 98 LEU A O 1
ATOM 687 N N . PRO A 1 99 ? 1.666 -10.159 -11.276 1.00 75.62 99 PRO A N 1
ATOM 688 C CA . PRO A 1 99 ? 1.100 -10.989 -12.337 1.00 75.62 99 PRO A CA 1
ATOM 689 C C . PRO A 1 99 ? 0.805 -10.211 -13.631 1.00 75.62 99 PRO A C 1
ATOM 691 O O . PRO A 1 99 ? 0.608 -8.971 -13.581 1.00 75.62 99 PRO A O 1
#

pLDDT: mean 89.09, std 11.73, range [38.66, 97.75]

Radius of gyration: 13.03 Å; chains: 1; bounding box: 27×22×36 Å

Foldseek 3Di:
DDDQDDKKKKKKFFAQDQKWWKWFQDQVGQQDIDIDIDGDGMDMDIHRDPDQQGKGWMFIDCVRTQKMKMDTPPRQFIFIDGPPPPDGHDPIDGNNPTD